Protein AF-A0A356Z819-F1 (afdb_monomer_lite)

Secondary structure (DSSP, 8-state):
--SS-S-HHHHHHHHHHTT-SSGGGGGTTS-GGGS-SS--S-PPP--HHHHHHHHHHHHTTSPPTTTS-----TT-------HHHHHHHT-HHHHS----

Structure (mmCIF, N/CA/C/O backbone):
data_AF-A0A356Z819-F1
#
_entry.id   AF-A0A356Z819-F1
#
loop_
_atom_site.group_PDB
_atom_site.id
_atom_site.type_symbol
_atom_site.label_atom_id
_atom_site.label_alt_id
_atom_site.label_comp_id
_atom_site.label_asym_id
_atom_site.label_entity_id
_atom_site.label_seq_id
_atom_site.pdbx_PDB_ins_code
_atom_site.Cartn_x
_atom_site.Cartn_y
_atom_site.Cartn_z
_atom_site.occupancy
_atom_site.B_iso_or_equiv
_atom_site.auth_seq_id
_atom_site.auth_comp_id
_atom_site.auth_asym_id
_atom_site.auth_atom_id
_atom_site.pdbx_PDB_model_num
ATOM 1 N N . MET A 1 1 ? -5.291 13.103 2.207 1.00 57.69 1 MET A N 1
ATOM 2 C CA . MET A 1 1 ? -6.615 12.429 2.161 1.00 57.69 1 MET A CA 1
ATOM 3 C C . MET A 1 1 ? -6.862 11.737 3.504 1.00 57.69 1 MET A C 1
ATOM 5 O O . MET A 1 1 ? -5.900 11.234 4.070 1.00 57.69 1 MET A O 1
ATOM 9 N N . ARG A 1 2 ? -8.079 11.737 4.066 1.00 72.12 2 ARG A N 1
ATOM 10 C CA . ARG A 1 2 ? -8.356 11.002 5.318 1.00 72.12 2 ARG A CA 1
ATOM 11 C C . ARG A 1 2 ? -8.508 9.516 4.976 1.00 72.12 2 ARG A C 1
ATOM 13 O O . ARG A 1 2 ? -9.389 9.178 4.199 1.00 72.12 2 ARG A O 1
ATOM 20 N N . TYR A 1 3 ? -7.635 8.659 5.507 1.00 86.75 3 TYR A N 1
ATOM 21 C CA . TYR A 1 3 ? -7.678 7.213 5.236 1.00 86.75 3 TYR A CA 1
ATOM 22 C C . TYR A 1 3 ? -8.869 6.533 5.925 1.00 86.75 3 TYR A C 1
ATOM 24 O O . TYR A 1 3 ? -9.439 5.578 5.410 1.00 86.75 3 TYR A O 1
ATOM 32 N N . THR A 1 4 ? -9.279 7.053 7.084 1.00 90.56 4 THR A N 1
ATOM 33 C CA . THR A 1 4 ? -10.480 6.595 7.779 1.00 90.56 4 THR A CA 1
ATOM 34 C C . THR A 1 4 ? -11.727 7.247 7.172 1.00 90.56 4 THR A C 1
ATOM 36 O O . THR A 1 4 ? -11.810 8.479 7.145 1.00 90.56 4 THR A O 1
ATOM 39 N N . PRO A 1 5 ? -12.707 6.459 6.691 1.00 89.12 5 PRO A N 1
ATOM 40 C CA . PRO A 1 5 ? -13.883 7.004 6.012 1.00 89.12 5 PRO A CA 1
ATOM 41 C C . PRO A 1 5 ? -14.845 7.696 6.986 1.00 89.12 5 PRO A C 1
ATOM 43 O O . PRO A 1 5 ? -15.519 8.658 6.622 1.00 89.12 5 PRO A O 1
ATOM 46 N N . ASN A 1 6 ? -14.881 7.232 8.237 1.00 92.25 6 ASN A N 1
ATOM 47 C CA . ASN A 1 6 ? -15.821 7.699 9.247 1.00 92.25 6 ASN A CA 1
ATOM 48 C C . ASN A 1 6 ? -15.232 8.841 10.081 1.00 92.25 6 ASN A C 1
ATOM 50 O O . ASN A 1 6 ? -14.074 8.809 10.513 1.00 92.25 6 ASN A O 1
ATOM 54 N N . SER A 1 7 ? -16.054 9.861 10.331 1.00 92.19 7 SER A N 1
ATOM 55 C CA . SER A 1 7 ? -15.737 10.912 11.296 1.00 92.19 7 SER A CA 1
ATOM 56 C C . SER A 1 7 ? -15.886 10.392 12.729 1.00 92.19 7 SER A C 1
ATOM 58 O O . SER A 1 7 ? -16.510 9.357 12.963 1.00 92.19 7 SER A O 1
ATOM 60 N N . SER A 1 8 ? -15.351 11.129 13.706 1.00 92.38 8 SER A N 1
ATOM 61 C CA . SER A 1 8 ? -15.503 10.766 15.121 1.00 92.38 8 SER A CA 1
ATOM 62 C C . SER A 1 8 ? -16.972 10.739 15.549 1.00 92.38 8 SER A C 1
ATOM 64 O O . SER A 1 8 ? -17.347 9.900 16.354 1.00 92.38 8 SER A O 1
ATOM 66 N N . GLN A 1 9 ? -17.816 11.598 14.964 1.00 94.06 9 GLN A N 1
ATOM 67 C CA . GLN A 1 9 ? -19.254 11.588 15.233 1.00 94.06 9 GLN A CA 1
ATOM 68 C C . GLN A 1 9 ? -19.913 10.306 14.717 1.00 94.06 9 GLN A C 1
ATOM 70 O O . GLN A 1 9 ? -20.615 9.647 15.470 1.00 94.06 9 GLN A O 1
ATOM 75 N N . VAL A 1 10 ? -19.623 9.911 13.471 1.00 95.38 10 VAL A N 1
ATOM 76 C CA . VAL A 1 10 ? -20.160 8.667 12.895 1.00 95.38 10 VAL A CA 1
ATOM 77 C C . VAL A 1 10 ? -19.702 7.453 13.707 1.00 95.38 10 VAL A C 1
ATOM 79 O O . VAL A 1 10 ? -20.487 6.543 13.942 1.00 95.38 10 VAL A O 1
ATOM 82 N N . ALA A 1 11 ? -18.452 7.444 14.179 1.00 94.56 11 ALA A N 1
ATOM 83 C CA . ALA A 1 11 ? -17.957 6.389 15.062 1.00 94.56 11 ALA A CA 1
ATOM 84 C C . ALA A 1 11 ? -18.737 6.314 16.387 1.00 94.56 11 ALA A C 1
ATOM 86 O O . ALA A 1 11 ? -19.100 5.220 16.807 1.00 94.56 11 ALA A O 1
ATOM 87 N N . LEU A 1 12 ? -19.036 7.457 17.012 1.00 95.19 12 LEU A N 1
ATOM 88 C CA . LEU A 1 12 ? -19.833 7.514 18.243 1.00 95.19 12 LEU A CA 1
ATOM 89 C C . LEU A 1 12 ? -21.282 7.064 18.026 1.00 95.19 12 LEU A C 1
ATOM 91 O O . LEU A 1 12 ? -21.821 6.344 18.864 1.00 95.19 12 LEU A O 1
ATOM 95 N N . ASP A 1 13 ? -21.897 7.448 16.9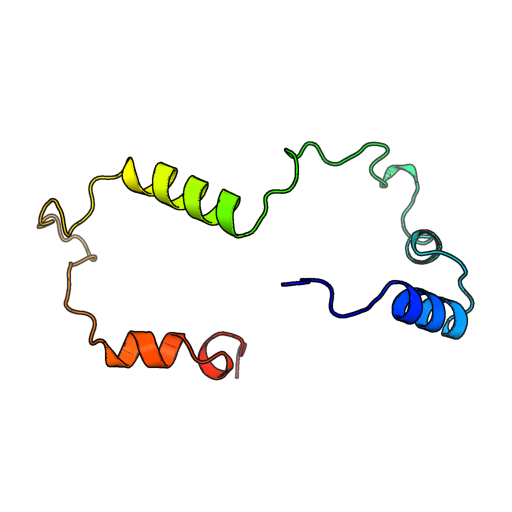07 1.00 96.44 13 ASP A N 1
ATOM 96 C CA . ASP A 1 13 ? -23.258 7.025 16.566 1.00 96.44 13 ASP A CA 1
ATOM 97 C C . ASP A 1 13 ? -23.316 5.497 16.384 1.00 96.44 13 ASP A C 1
ATOM 99 O O . ASP A 1 13 ? -24.162 4.838 16.984 1.00 96.44 13 ASP A O 1
ATOM 103 N N . MET A 1 14 ? -22.343 4.915 15.666 1.00 96.38 14 MET A N 1
ATOM 104 C CA . MET A 1 14 ? -22.231 3.458 15.507 1.00 96.38 14 MET A CA 1
ATOM 105 C C . MET A 1 14 ? -22.018 2.731 16.841 1.00 96.38 14 MET A C 1
ATOM 107 O O . MET A 1 14 ? -22.625 1.686 17.052 1.00 96.38 14 MET A O 1
ATOM 111 N N . LEU A 1 15 ? -21.177 3.261 17.741 1.00 97.19 15 LEU A N 1
ATOM 112 C CA . LEU A 1 15 ? -20.967 2.684 19.077 1.00 97.19 15 LEU A CA 1
ATOM 113 C C . LEU A 1 15 ? -22.263 2.691 19.893 1.00 97.19 15 LEU A C 1
ATOM 115 O O . LEU A 1 15 ? -22.626 1.680 20.493 1.00 97.19 15 LEU A O 1
ATOM 119 N N . LYS A 1 16 ? -22.996 3.807 19.86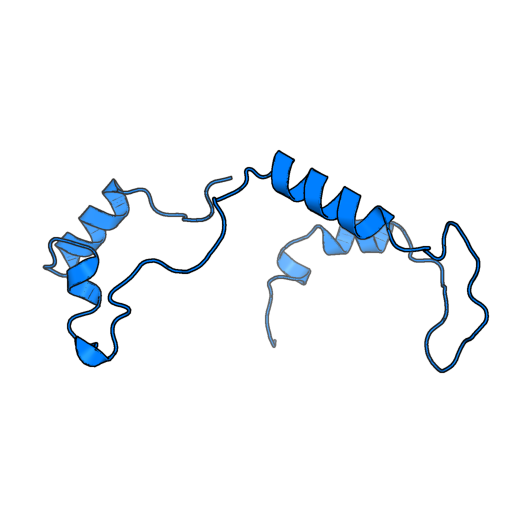4 1.00 97.19 16 LYS A N 1
ATOM 120 C CA . LYS A 1 16 ? -24.266 3.944 20.576 1.00 97.19 16 LYS A CA 1
ATOM 121 C C . LYS A 1 16 ? -25.325 2.972 20.054 1.00 97.19 16 LYS A C 1
ATOM 123 O O . LYS A 1 16 ? -26.055 2.401 20.863 1.00 97.19 16 LYS A O 1
ATOM 128 N N . ASP A 1 17 ? -25.382 2.751 18.741 1.00 97.69 17 ASP A N 1
ATOM 129 C CA . ASP A 1 17 ? -26.314 1.803 18.115 1.00 97.69 17 ASP A CA 1
ATOM 130 C C . ASP A 1 17 ? -26.086 0.356 18.581 1.00 97.69 17 ASP A C 1
ATOM 132 O O . ASP A 1 17 ? -27.038 -0.419 18.683 1.00 97.69 17 ASP A O 1
ATOM 136 N N . ILE A 1 18 ? -24.844 -0.001 18.927 1.00 96.88 18 ILE A N 1
ATOM 137 C CA . ILE A 1 18 ? -24.486 -1.309 19.499 1.00 96.88 18 ILE A CA 1
ATOM 138 C C . ILE A 1 18 ? -24.395 -1.301 21.037 1.00 96.88 18 ILE A C 1
ATOM 140 O O . ILE A 1 18 ? -24.000 -2.300 21.633 1.00 96.88 18 ILE A O 1
ATOM 144 N N . GLY A 1 19 ? -24.789 -0.201 21.692 1.00 96.81 19 GLY A N 1
ATOM 145 C CA . GLY A 1 19 ? -24.846 -0.081 23.153 1.00 96.81 19 GLY A CA 1
ATOM 146 C C . GLY A 1 19 ? -23.499 0.140 23.852 1.00 96.81 19 GLY A C 1
ATOM 147 O O . GLY A 1 19 ? -23.400 -0.102 25.055 1.00 96.81 19 GLY A O 1
ATOM 148 N N . LEU A 1 20 ? -22.476 0.588 23.124 1.00 97.00 20 LEU A N 1
ATOM 149 C CA . LEU A 1 20 ? -21.136 0.887 23.637 1.00 97.00 20 LEU A CA 1
ATOM 150 C C . LEU A 1 20 ? -20.902 2.400 23.738 1.00 97.00 20 LEU A C 1
ATOM 152 O O . LEU A 1 20 ? -21.591 3.191 23.092 1.00 97.00 20 LEU A O 1
ATOM 156 N N . ASN A 1 21 ? -19.925 2.812 24.549 1.00 93.50 21 ASN A N 1
ATOM 157 C CA . ASN A 1 21 ? -19.672 4.231 24.826 1.00 93.50 21 ASN A CA 1
ATOM 158 C C . ASN A 1 21 ? -18.336 4.726 24.264 1.00 93.50 21 ASN A C 1
ATOM 160 O O . ASN A 1 21 ? -18.196 5.918 23.987 1.00 93.50 21 ASN A O 1
ATOM 164 N N . GLN A 1 22 ? -17.364 3.832 24.096 1.00 94.38 22 GLN A N 1
ATOM 165 C CA . GLN A 1 22 ? -16.016 4.168 23.640 1.00 94.38 22 GLN A CA 1
ATOM 166 C C . GLN A 1 22 ? -15.422 3.043 22.782 1.00 94.38 22 GLN A C 1
ATOM 168 O O . GLN A 1 22 ? -15.914 1.915 22.779 1.00 94.38 22 GLN A O 1
ATOM 173 N N . ILE A 1 23 ? -14.373 3.357 22.023 1.00 92.50 23 ILE A N 1
ATOM 174 C CA . ILE A 1 23 ? -13.754 2.415 21.076 1.00 92.50 23 ILE A CA 1
ATOM 175 C C . ILE A 1 23 ? -13.133 1.224 21.810 1.00 92.50 23 ILE A C 1
ATOM 177 O O . ILE A 1 23 ? -13.172 0.105 21.309 1.00 92.50 23 ILE A O 1
ATOM 181 N N . GLU A 1 24 ? -12.609 1.452 23.010 1.00 92.44 24 GLU A N 1
ATOM 182 C CA . GLU A 1 24 ? -11.992 0.447 23.871 1.00 92.44 24 GLU A CA 1
ATOM 183 C C . GLU A 1 24 ? -12.979 -0.670 24.236 1.00 92.44 24 GLU A C 1
ATOM 185 O O . GLU A 1 24 ? -12.577 -1.825 24.372 1.00 92.44 24 GLU A O 1
ATOM 190 N N . ASP A 1 25 ? -14.280 -0.358 24.304 1.00 94.31 25 ASP A N 1
ATOM 191 C CA . ASP A 1 25 ? -15.315 -1.336 24.633 1.00 94.31 25 ASP A CA 1
ATOM 192 C C . ASP A 1 25 ? -15.442 -2.443 23.561 1.00 94.31 25 ASP A C 1
ATOM 194 O O . ASP A 1 25 ? -15.940 -3.531 23.862 1.00 94.31 25 ASP A O 1
ATOM 198 N N . LEU A 1 26 ? -14.978 -2.193 22.325 1.00 94.38 26 LEU A N 1
ATOM 199 C CA . LEU A 1 26 ? -14.979 -3.165 21.220 1.00 94.38 26 LEU A CA 1
ATOM 200 C C . LEU A 1 26 ? -13.975 -4.308 21.415 1.00 94.38 26 LEU A C 1
ATOM 202 O O . LEU A 1 26 ? -14.085 -5.316 20.725 1.00 94.38 26 LEU A O 1
ATOM 206 N N . PHE A 1 27 ? -13.005 -4.149 22.318 1.00 93.50 27 PHE A N 1
ATOM 207 C CA . PHE A 1 27 ? -11.884 -5.076 22.502 1.00 93.50 27 PHE A CA 1
ATOM 208 C C . PHE A 1 27 ? -11.945 -5.843 23.832 1.00 93.50 27 PHE A C 1
ATOM 210 O O . PHE A 1 27 ? -10.953 -6.433 24.260 1.00 93.50 27 PHE A O 1
ATOM 217 N N . ASN A 1 28 ? -13.098 -5.835 24.511 1.00 92.12 28 ASN A N 1
ATOM 218 C CA . ASN A 1 28 ? -13.297 -6.501 25.805 1.00 92.12 28 ASN A CA 1
ATOM 219 C C . ASN A 1 28 ? -13.124 -8.033 25.758 1.00 92.12 28 ASN A C 1
ATOM 221 O O . ASN A 1 28 ? -12.972 -8.671 26.798 1.00 92.12 28 ASN A O 1
ATOM 225 N N . ASP A 1 29 ? -13.163 -8.630 24.569 1.00 94.44 29 ASP A N 1
ATOM 226 C CA . ASP A 1 29 ? -12.911 -10.050 24.321 1.00 94.44 29 ASP A CA 1
ATOM 227 C C . ASP A 1 29 ? -11.415 -10.402 24.245 1.00 94.44 29 ASP A C 1
ATOM 229 O O . ASP A 1 29 ? -11.066 -11.583 24.271 1.00 94.44 29 ASP A O 1
ATOM 233 N N . ILE A 1 30 ? -10.528 -9.402 24.198 1.00 95.31 30 ILE A N 1
ATOM 234 C CA . ILE A 1 30 ? -9.076 -9.580 24.199 1.00 95.31 30 ILE A CA 1
ATOM 235 C C . ILE A 1 30 ? -8.558 -9.535 25.649 1.00 95.31 30 ILE A C 1
ATOM 237 O O . ILE A 1 30 ? -8.592 -8.464 26.265 1.00 95.31 30 ILE A O 1
ATOM 241 N N . PRO A 1 31 ? -8.017 -10.643 26.201 1.00 95.69 31 PRO A N 1
ATOM 242 C CA . PRO A 1 31 ? -7.409 -10.663 27.531 1.00 95.69 31 PRO A CA 1
ATOM 243 C C . PRO A 1 31 ? -6.350 -9.573 27.706 1.00 95.69 31 PRO A C 1
ATOM 245 O O . PRO A 1 31 ? -5.536 -9.338 26.810 1.00 95.69 31 PRO A O 1
ATOM 248 N N . GLN A 1 32 ? -6.332 -8.925 28.872 1.00 92.38 32 GLN A N 1
ATOM 249 C CA . GLN A 1 32 ? -5.473 -7.767 29.131 1.00 92.38 32 GLN A CA 1
ATOM 250 C C . GLN A 1 32 ? -3.981 -8.100 28.988 1.00 92.38 32 GLN A C 1
ATOM 252 O O . GLN A 1 32 ? -3.207 -7.271 28.519 1.00 92.38 32 GLN A O 1
ATOM 257 N N . GLU A 1 33 ? -3.574 -9.323 29.329 1.00 95.00 33 GLU A N 1
ATOM 258 C CA . GLU A 1 33 ? -2.204 -9.814 29.165 1.00 95.00 33 GLU A CA 1
ATOM 259 C C . GLU A 1 33 ? -1.753 -9.945 27.700 1.00 95.00 33 GLU A C 1
ATOM 261 O O . GLU A 1 33 ? -0.552 -9.998 27.435 1.00 95.00 33 GLU A O 1
ATOM 266 N N . LEU A 1 34 ? -2.697 -9.993 26.752 1.00 95.56 34 LEU A N 1
ATOM 267 C CA . LEU A 1 34 ? -2.425 -10.008 25.312 1.00 95.56 34 LEU A CA 1
ATOM 268 C C . LEU A 1 34 ? -2.463 -8.605 24.696 1.00 95.56 34 LEU A C 1
ATOM 270 O O . LEU A 1 34 ? -1.985 -8.417 23.576 1.00 95.56 34 LEU A O 1
ATOM 274 N N . GLN A 1 35 ? -3.022 -7.623 25.405 1.00 93.12 35 GLN A N 1
ATOM 275 C CA . GLN A 1 35 ? -3.069 -6.245 24.936 1.00 93.12 35 GLN A CA 1
ATOM 276 C C . GLN A 1 35 ? -1.699 -5.582 25.084 1.00 93.12 35 GLN A C 1
ATOM 278 O O . GLN A 1 35 ? -0.970 -5.775 26.060 1.00 93.12 35 GLN A O 1
ATOM 283 N N . LEU A 1 36 ? -1.339 -4.759 24.101 1.00 94.00 36 LEU A N 1
ATOM 284 C CA . LEU A 1 36 ? -0.080 -4.034 24.142 1.00 94.00 36 LEU A CA 1
ATOM 285 C C . LEU A 1 36 ? -0.180 -2.893 25.168 1.00 94.00 36 LEU A C 1
ATOM 287 O O . LEU A 1 36 ? -0.805 -1.872 24.912 1.00 94.00 36 LEU A O 1
ATOM 291 N N . GLY A 1 37 ? 0.472 -3.042 26.323 1.00 92.69 37 GLY A N 1
ATOM 292 C CA . GLY A 1 37 ? 0.505 -2.028 27.394 1.00 92.69 37 GLY A CA 1
ATOM 293 C C . GLY A 1 37 ? 1.401 -0.812 27.117 1.00 92.69 37 GLY A C 1
ATOM 294 O O . GLY A 1 37 ? 1.868 -0.162 28.050 1.00 92.69 37 GLY A O 1
ATOM 295 N N . ARG A 1 38 ? 1.718 -0.548 25.849 1.00 94.19 38 ARG A N 1
ATOM 296 C CA . ARG A 1 38 ? 2.545 0.570 25.389 1.00 94.19 38 ARG A CA 1
ATOM 297 C C . ARG A 1 38 ? 2.136 0.966 23.978 1.00 94.19 38 ARG A C 1
ATOM 299 O O . ARG A 1 38 ? 1.549 0.172 23.251 1.00 94.19 38 ARG A O 1
ATOM 306 N N . GLU A 1 39 ? 2.557 2.148 23.563 1.00 94.38 39 GLU A N 1
ATOM 307 C CA . GLU A 1 39 ? 2.461 2.548 22.163 1.00 94.38 39 GLU A CA 1
ATOM 308 C C . GLU A 1 39 ? 3.307 1.643 21.254 1.00 94.38 39 GLU A C 1
ATOM 310 O O . GLU A 1 39 ? 4.303 1.026 21.672 1.00 94.38 39 GLU A O 1
ATOM 315 N N . LEU A 1 40 ? 2.909 1.579 19.983 1.00 96.19 40 LEU A N 1
ATOM 316 C CA . LEU A 1 40 ? 3.720 0.962 18.940 1.00 96.19 40 LEU A CA 1
ATOM 317 C C . LEU A 1 40 ? 5.055 1.706 18.823 1.00 96.19 40 LEU A C 1
ATOM 319 O O . LEU A 1 40 ? 5.104 2.933 18.861 1.00 96.19 40 LEU A O 1
ATOM 323 N N . ASP A 1 41 ? 6.140 0.950 18.655 1.00 95.88 41 ASP A N 1
ATOM 324 C CA . ASP A 1 41 ? 7.480 1.522 18.480 1.00 95.88 41 ASP A CA 1
ATOM 325 C C . ASP A 1 41 ? 7.672 1.931 17.014 1.00 95.88 41 ASP A C 1
ATOM 327 O O . ASP A 1 41 ? 8.329 1.256 16.221 1.00 95.88 41 ASP A O 1
ATOM 331 N N . LEU A 1 42 ? 6.963 2.990 16.631 1.00 95.75 42 LEU A N 1
ATOM 332 C CA . LEU A 1 42 ? 6.963 3.567 15.295 1.00 95.75 42 LEU A CA 1
ATOM 333 C C . LEU A 1 42 ? 7.399 5.030 15.378 1.00 95.75 42 LEU A C 1
ATOM 335 O O . LEU A 1 42 ? 7.130 5.733 16.351 1.00 95.75 42 LEU A O 1
ATOM 339 N N . GLY A 1 43 ? 8.066 5.504 14.326 1.00 92.88 43 GLY A N 1
ATOM 340 C CA . GLY A 1 43 ? 8.358 6.928 14.181 1.00 92.88 43 GLY A CA 1
ATOM 341 C C . GLY A 1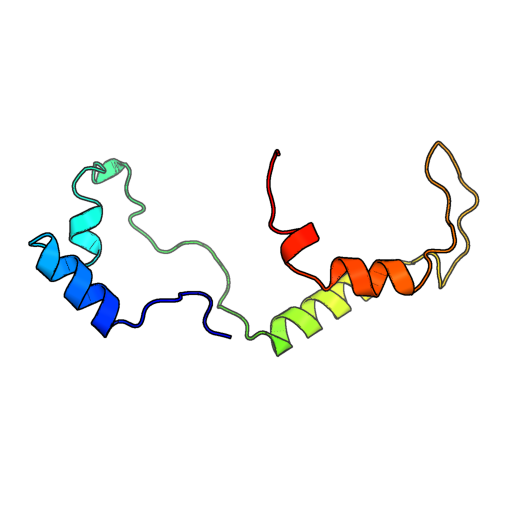 43 ? 7.078 7.770 14.057 1.00 92.88 43 GLY A C 1
ATOM 342 O O . GLY A 1 43 ? 5.994 7.227 13.831 1.00 92.88 43 GLY A O 1
ATOM 343 N N . PRO A 1 44 ? 7.189 9.105 14.159 1.00 94.50 44 PRO A N 1
ATOM 344 C CA . PRO A 1 44 ? 6.040 9.986 13.996 1.00 94.50 44 PRO A CA 1
ATOM 345 C C . PRO A 1 44 ? 5.411 9.830 12.606 1.00 94.50 44 PRO A C 1
ATOM 347 O O . PRO A 1 44 ? 6.094 9.531 11.620 1.00 94.50 44 PRO A O 1
ATOM 350 N N . GLY A 1 45 ? 4.101 10.071 12.531 1.00 93.06 45 GLY A N 1
ATOM 351 C CA . GLY A 1 45 ? 3.381 10.114 11.263 1.00 93.06 45 GLY A CA 1
ATOM 352 C C . GLY A 1 45 ? 3.957 11.180 10.328 1.00 93.06 45 GLY A C 1
ATOM 353 O O . GLY A 1 45 ? 4.356 12.254 10.771 1.00 93.06 45 GLY A O 1
ATOM 354 N N . MET A 1 46 ? 3.987 10.871 9.033 1.00 95.38 46 MET A N 1
ATOM 355 C CA . MET A 1 46 ? 4.429 11.781 7.975 1.00 95.38 46 MET A CA 1
ATOM 356 C C . MET A 1 46 ? 3.231 12.205 7.132 1.00 95.38 46 MET A C 1
ATOM 358 O O . MET A 1 46 ? 2.327 11.409 6.868 1.00 95.38 46 MET A O 1
ATOM 362 N N . THR A 1 47 ? 3.236 13.449 6.673 1.00 95.31 47 THR A N 1
ATOM 363 C CA . THR A 1 47 ? 2.308 13.914 5.644 1.00 95.31 47 THR A CA 1
ATOM 364 C C . THR A 1 47 ? 2.586 13.218 4.313 1.00 95.31 47 THR A C 1
ATOM 366 O O . THR A 1 47 ? 3.668 12.684 4.065 1.00 95.31 47 THR A O 1
ATOM 369 N N . GLU A 1 48 ? 1.607 13.270 3.413 1.00 94.94 48 GLU A N 1
ATOM 370 C CA . GLU A 1 48 ? 1.719 12.704 2.065 1.00 94.94 48 GLU A CA 1
ATOM 371 C C . GLU A 1 48 ? 2.905 13.288 1.273 1.00 94.94 48 GLU A C 1
ATOM 373 O O . GLU A 1 48 ? 3.587 12.575 0.537 1.00 94.94 48 GLU A O 1
ATOM 378 N N . MET A 1 49 ? 3.200 14.576 1.464 1.00 96.75 49 MET A N 1
ATOM 379 C CA . MET A 1 49 ? 4.338 15.233 0.819 1.00 96.75 49 MET A CA 1
ATOM 380 C C . MET A 1 49 ? 5.674 14.751 1.392 1.00 96.75 49 MET A C 1
ATOM 382 O O . MET A 1 49 ? 6.578 14.417 0.627 1.00 96.75 49 MET A O 1
ATOM 386 N N . GLU A 1 50 ? 5.784 14.670 2.720 1.00 97.12 50 GLU A N 1
ATOM 387 C CA . GLU A 1 50 ? 7.002 14.219 3.403 1.00 97.12 50 GLU A CA 1
ATOM 388 C C . GLU A 1 50 ? 7.334 12.767 3.058 1.00 97.12 50 GLU A C 1
ATOM 390 O O . GLU A 1 50 ? 8.479 12.459 2.725 1.00 97.12 50 GLU A O 1
ATOM 395 N N . ILE A 1 51 ? 6.339 11.871 3.079 1.00 96.44 51 ILE A N 1
ATOM 396 C CA . ILE A 1 51 ? 6.579 10.463 2.753 1.00 96.44 51 ILE A CA 1
ATOM 397 C C . ILE A 1 51 ? 6.970 10.292 1.284 1.00 96.44 51 ILE A C 1
ATOM 399 O O . ILE A 1 51 ? 7.897 9.539 0.989 1.00 96.44 51 ILE A O 1
ATOM 403 N N . LYS A 1 52 ? 6.340 11.035 0.363 1.00 97.75 52 LYS A N 1
ATOM 404 C CA . LYS A 1 52 ? 6.699 11.008 -1.060 1.00 97.75 52 LYS A CA 1
ATOM 405 C C . LYS A 1 52 ? 8.139 11.467 -1.277 1.00 97.75 52 LYS A C 1
ATOM 407 O O . LYS A 1 52 ? 8.884 10.808 -1.997 1.00 97.75 52 LYS A O 1
ATOM 412 N N . GLN A 1 53 ? 8.545 12.563 -0.636 1.00 98.19 53 GLN A N 1
ATOM 413 C CA . GLN A 1 53 ? 9.919 13.049 -0.718 1.00 98.19 53 GLN A CA 1
ATOM 414 C C . GLN A 1 53 ? 10.909 12.018 -0.163 1.00 98.19 53 GLN A C 1
ATOM 416 O O . GLN A 1 53 ? 11.862 11.653 -0.848 1.00 98.19 53 GLN A O 1
ATOM 421 N N . LYS A 1 54 ? 10.647 11.488 1.035 1.00 97.44 54 LYS A N 1
ATOM 422 C CA . LYS A 1 54 ? 11.505 10.487 1.677 1.00 97.44 54 LYS A CA 1
ATOM 423 C C . LYS A 1 54 ? 11.676 9.232 0.819 1.00 97.44 54 LYS A C 1
ATOM 425 O O . LYS A 1 54 ? 12.784 8.711 0.705 1.00 97.44 54 LYS A O 1
ATOM 430 N N . LEU A 1 55 ? 10.596 8.733 0.217 1.00 97.88 55 LEU A N 1
ATOM 431 C CA . LEU A 1 55 ? 10.654 7.557 -0.653 1.00 97.88 55 LEU A CA 1
ATOM 432 C C . LEU A 1 55 ? 11.440 7.835 -1.939 1.00 97.88 55 LEU A C 1
ATOM 434 O O . LEU A 1 55 ? 12.241 6.993 -2.336 1.00 97.88 55 LEU A O 1
ATOM 438 N N . ASN A 1 56 ? 11.286 9.018 -2.539 1.00 97.62 56 ASN A N 1
ATOM 439 C CA . ASN A 1 56 ? 12.082 9.419 -3.701 1.00 97.62 56 ASN A CA 1
ATOM 440 C C . ASN A 1 56 ? 13.579 9.509 -3.368 1.00 97.62 56 ASN A C 1
ATOM 442 O O . ASN A 1 56 ? 14.409 9.033 -4.139 1.00 97.62 56 ASN A O 1
ATOM 446 N N . GLU A 1 57 ? 13.934 10.068 -2.208 1.00 97.88 57 GLU A N 1
ATOM 447 C CA . GLU A 1 57 ? 15.325 10.143 -1.741 1.00 97.88 57 GLU A CA 1
ATOM 448 C C . GLU A 1 57 ? 15.933 8.756 -1.502 1.00 97.88 57 GLU A C 1
ATOM 450 O O . GLU A 1 57 ? 17.095 8.520 -1.831 1.00 97.88 57 GLU A O 1
ATOM 455 N N . LEU A 1 58 ? 15.158 7.825 -0.937 1.00 97.94 58 LEU A N 1
ATOM 456 C CA . LEU A 1 58 ? 15.592 6.441 -0.750 1.00 97.94 58 LEU A CA 1
ATOM 457 C C . LEU A 1 58 ? 15.764 5.721 -2.091 1.00 97.94 58 LEU A C 1
ATOM 459 O O . LEU A 1 58 ? 16.790 5.077 -2.300 1.00 97.94 58 LEU A O 1
ATOM 463 N N . ALA A 1 59 ? 14.798 5.859 -3.002 1.00 97.19 59 ALA A N 1
ATOM 464 C CA . ALA A 1 59 ? 14.847 5.254 -4.329 1.00 97.19 59 ALA A CA 1
ATOM 465 C C . ALA A 1 59 ? 16.024 5.784 -5.165 1.00 97.19 59 ALA A C 1
ATOM 467 O O . ALA A 1 59 ? 16.676 5.007 -5.858 1.00 97.19 59 ALA A O 1
ATOM 468 N N . GLY A 1 60 ? 16.354 7.074 -5.039 1.00 96.56 60 GLY A N 1
ATOM 469 C CA . GLY A 1 60 ? 17.475 7.713 -5.735 1.00 96.56 60 GLY A CA 1
ATOM 470 C C . GLY A 1 60 ? 18.866 7.216 -5.324 1.00 96.56 60 GLY A C 1
ATOM 471 O O . GLY A 1 60 ? 19.852 7.581 -5.959 1.00 96.56 60 GLY A O 1
ATOM 472 N N . ARG A 1 61 ? 18.974 6.376 -4.285 1.00 97.50 61 ARG A N 1
ATOM 473 C CA . ARG A 1 61 ? 20.230 5.697 -3.920 1.00 97.50 61 ARG A CA 1
ATOM 474 C C . ARG A 1 61 ? 20.529 4.487 -4.808 1.00 97.50 61 ARG A C 1
ATOM 476 O O . ARG A 1 61 ? 21.653 3.993 -4.783 1.00 97.50 61 ARG A O 1
ATOM 483 N N . ASN A 1 62 ? 19.541 4.006 -5.562 1.00 97.12 62 ASN A N 1
ATOM 484 C CA . ASN A 1 62 ? 19.700 2.898 -6.495 1.00 97.12 62 ASN A CA 1
ATOM 485 C C . ASN A 1 62 ? 20.146 3.411 -7.870 1.00 97.12 62 ASN A C 1
ATOM 487 O O . ASN A 1 62 ? 19.715 4.476 -8.306 1.00 97.12 62 ASN A O 1
ATOM 491 N N . VAL A 1 63 ? 20.947 2.611 -8.579 1.00 95.69 63 VAL A N 1
ATOM 492 C CA . VAL A 1 63 ? 21.164 2.785 -10.023 1.00 95.69 63 VAL A CA 1
ATOM 493 C C . VAL A 1 63 ? 20.048 2.044 -10.750 1.00 95.69 63 VAL A C 1
ATOM 495 O O . VAL A 1 63 ? 19.876 0.843 -10.535 1.00 95.69 63 VAL A O 1
ATOM 498 N N . ASN A 1 64 ? 19.275 2.747 -11.575 1.00 93.81 64 ASN A N 1
ATOM 499 C CA . ASN A 1 64 ? 18.161 2.157 -12.320 1.00 93.81 64 ASN A CA 1
ATOM 500 C C . ASN A 1 64 ? 18.515 1.921 -13.804 1.00 93.81 64 ASN A C 1
ATOM 502 O O . ASN A 1 64 ? 19.569 2.342 -14.286 1.00 93.81 64 ASN A O 1
ATOM 506 N N . VAL A 1 65 ? 17.622 1.244 -14.53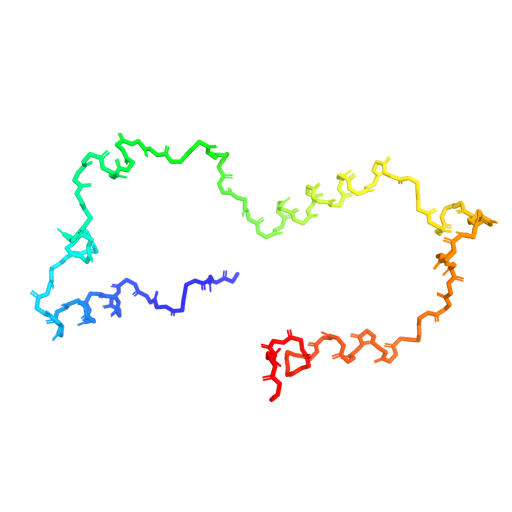1 1.00 92.94 65 VAL A N 1
ATOM 507 C CA . VAL A 1 65 ? 17.833 0.891 -15.948 1.00 92.94 65 VAL A CA 1
ATOM 508 C C . VAL A 1 65 ? 17.808 2.093 -16.900 1.00 92.94 65 VAL A C 1
ATOM 510 O O . VAL A 1 65 ? 18.393 2.020 -17.976 1.00 92.94 65 VAL A O 1
ATOM 513 N N . GLU A 1 66 ? 17.219 3.222 -16.489 1.00 90.62 66 GLU A N 1
ATOM 514 C CA . GLU A 1 66 ? 17.265 4.476 -17.258 1.00 90.62 66 GLU A CA 1
ATOM 515 C C . GLU A 1 66 ? 18.658 5.121 -17.212 1.00 90.62 66 GLU A C 1
ATOM 517 O O . GLU A 1 66 ? 19.080 5.780 -18.161 1.00 90.62 66 GLU A O 1
ATOM 522 N N . GLN A 1 67 ? 19.385 4.929 -16.108 1.00 94.38 67 GLN A N 1
ATOM 523 C CA . GLN A 1 67 ? 20.749 5.425 -15.923 1.00 94.38 67 GLN A CA 1
ATOM 524 C C . GLN A 1 67 ? 21.798 4.466 -16.494 1.00 94.38 67 GLN A C 1
ATOM 526 O O . GLN A 1 67 ? 22.832 4.912 -16.993 1.00 94.38 67 GLN A O 1
ATOM 531 N N . MET A 1 68 ? 21.560 3.155 -16.396 1.00 95.19 68 MET A N 1
ATOM 532 C CA . MET A 1 68 ? 22.493 2.126 -16.845 1.00 95.19 68 MET A CA 1
ATOM 533 C C . MET A 1 68 ? 21.747 0.926 -17.448 1.00 95.19 68 MET A C 1
ATOM 535 O O . MET A 1 68 ? 21.089 0.192 -16.708 1.00 95.19 68 MET A O 1
ATOM 539 N N . PRO A 1 69 ? 21.902 0.656 -18.758 1.00 93.31 69 PRO A N 1
ATOM 540 C CA . PRO A 1 69 ? 21.297 -0.511 -19.391 1.00 93.31 69 PRO A CA 1
ATOM 541 C C . PRO A 1 69 ? 21.723 -1.825 -18.723 1.00 93.31 69 PRO A C 1
ATOM 543 O O . PRO A 1 69 ? 22.904 -2.039 -18.438 1.00 93.31 69 PRO A O 1
ATOM 546 N N . CYS A 1 70 ? 20.765 -2.729 -18.511 1.00 93.25 70 CYS A N 1
ATOM 547 C CA . CYS A 1 70 ? 21.004 -4.039 -17.909 1.00 93.25 70 CYS A CA 1
ATOM 548 C C . CYS A 1 70 ? 20.886 -5.156 -18.956 1.00 93.25 70 CYS A C 1
ATOM 550 O O . CYS A 1 70 ? 19.807 -5.405 -19.489 1.00 93.25 70 CYS A O 1
ATOM 552 N N . PHE A 1 71 ? 21.987 -5.873 -19.209 1.00 94.44 71 PHE A N 1
ATOM 553 C CA . PHE A 1 71 ? 22.041 -7.003 -20.154 1.00 94.44 71 PHE A CA 1
ATOM 554 C C . PHE A 1 71 ? 22.276 -8.361 -19.474 1.00 94.44 71 PHE A C 1
ATOM 556 O O . PHE A 1 71 ? 22.630 -9.333 -20.137 1.00 94.44 71 PHE A O 1
ATOM 563 N N . LEU A 1 72 ? 22.105 -8.441 -18.149 1.00 94.25 72 LEU A N 1
ATOM 564 C CA . LEU A 1 72 ? 22.357 -9.665 -17.380 1.00 94.25 72 LEU A CA 1
ATOM 565 C C . LEU A 1 72 ? 21.379 -10.802 -17.736 1.00 94.25 72 LEU A C 1
ATOM 567 O O . LEU A 1 72 ? 21.759 -11.971 -17.728 1.00 94.25 72 LEU A O 1
ATOM 571 N N . GLY A 1 73 ? 20.129 -10.468 -18.070 1.00 92.31 73 GLY A N 1
ATOM 572 C CA . GLY A 1 73 ? 19.094 -11.442 -18.417 1.00 92.31 73 GLY A CA 1
ATOM 573 C C . GLY A 1 73 ? 18.670 -12.314 -17.229 1.00 92.31 73 GLY A C 1
ATOM 574 O O . GLY A 1 73 ? 18.284 -11.802 -16.184 1.00 92.31 73 GLY A O 1
ATOM 575 N N . ALA A 1 74 ? 18.726 -13.641 -17.397 1.00 95.81 74 ALA A N 1
ATOM 576 C CA . ALA A 1 74 ? 18.324 -14.641 -16.395 1.00 95.81 74 ALA A CA 1
ATOM 577 C C . ALA A 1 74 ? 16.827 -14.618 -16.006 1.00 95.81 74 ALA A C 1
ATOM 579 O O . ALA A 1 74 ? 16.467 -14.827 -14.850 1.00 95.81 74 ALA A O 1
ATOM 580 N N . GLY A 1 75 ? 15.944 -14.402 -16.987 1.00 95.81 75 GLY A N 1
ATOM 581 C CA . GLY A 1 75 ? 14.489 -14.420 -16.786 1.00 95.81 75 GLY A CA 1
ATOM 582 C C . GLY A 1 75 ? 13.866 -13.052 -16.496 1.00 95.81 75 GLY A C 1
ATOM 583 O O . GLY A 1 75 ? 12.643 -12.955 -16.458 1.00 95.81 75 GLY A O 1
ATOM 584 N N . ALA A 1 76 ? 14.677 -11.999 -16.366 1.00 94.31 76 ALA A N 1
ATOM 585 C CA . ALA A 1 76 ? 14.228 -10.612 -16.300 1.00 94.31 76 ALA A CA 1
ATOM 586 C C . ALA A 1 76 ? 14.920 -9.787 -17.391 1.00 94.31 76 ALA A C 1
ATOM 588 O O . ALA A 1 76 ? 16.138 -9.850 -17.556 1.00 94.31 76 ALA A O 1
ATOM 589 N N . TYR A 1 77 ? 14.132 -9.023 -18.146 1.00 93.88 77 TYR A N 1
ATOM 590 C CA . TYR A 1 77 ? 14.611 -8.243 -19.282 1.00 93.88 77 TYR A CA 1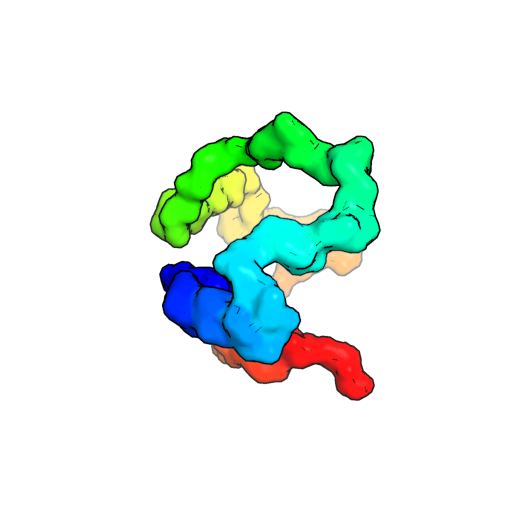
ATOM 591 C C . TYR A 1 77 ? 13.929 -6.884 -19.285 1.00 93.88 77 TYR A C 1
ATOM 593 O O . TYR A 1 77 ? 12.708 -6.791 -19.114 1.00 93.88 77 TYR A O 1
ATOM 601 N N . ASP A 1 78 ? 14.729 -5.844 -19.492 1.00 93.38 78 ASP A N 1
ATOM 602 C CA . ASP A 1 78 ? 14.198 -4.509 -19.706 1.00 93.38 78 ASP A CA 1
ATOM 603 C C . ASP A 1 78 ? 13.391 -4.476 -21.012 1.00 93.38 78 ASP A C 1
ATOM 605 O O . ASP A 1 78 ? 13.794 -5.063 -22.022 1.00 93.38 78 ASP A O 1
ATOM 609 N N . HIS A 1 79 ? 12.214 -3.860 -20.975 1.00 91.75 79 HIS A N 1
ATOM 610 C CA . HIS A 1 79 ? 11.290 -3.828 -22.102 1.00 91.75 79 HIS A CA 1
ATOM 611 C C . HIS A 1 79 ? 10.405 -2.588 -22.058 1.00 91.75 79 HIS A C 1
ATOM 613 O O . HIS A 1 79 ? 10.122 -2.018 -21.009 1.00 91.75 79 HIS A O 1
ATOM 619 N N . TYR A 1 80 ? 9.930 -2.190 -23.234 1.00 92.56 80 TYR A N 1
ATOM 620 C CA . TYR A 1 80 ? 9.029 -1.058 -23.362 1.00 92.56 80 TYR A CA 1
ATOM 621 C C . TYR A 1 80 ? 7.652 -1.369 -22.761 1.00 92.56 80 TYR A C 1
ATOM 623 O O . TYR A 1 80 ? 6.993 -2.327 -23.175 1.00 92.56 80 TYR A O 1
ATOM 631 N N . ILE A 1 81 ? 7.202 -0.514 -21.842 1.00 93.56 81 ILE A N 1
ATOM 632 C CA . ILE A 1 81 ? 5.847 -0.522 -21.285 1.00 93.56 81 ILE A CA 1
ATOM 633 C C . ILE A 1 81 ? 5.037 0.577 -21.995 1.00 93.56 81 ILE A C 1
ATOM 635 O O . ILE A 1 81 ? 5.360 1.759 -21.862 1.00 93.56 81 ILE A O 1
ATOM 639 N N . PRO A 1 82 ? 3.997 0.233 -22.778 1.00 96.06 82 PRO A N 1
ATOM 640 C CA . PRO A 1 82 ? 3.154 1.230 -23.430 1.00 96.06 82 PRO A CA 1
ATOM 641 C C . PRO A 1 82 ? 2.416 2.126 -22.430 1.00 96.06 82 PRO A C 1
ATOM 643 O O . PRO A 1 82 ? 1.774 1.627 -21.510 1.00 96.06 82 PRO A O 1
ATOM 646 N N . ALA A 1 83 ? 2.375 3.435 -22.694 1.00 94.69 83 ALA A N 1
ATOM 647 C CA . ALA A 1 83 ? 1.711 4.427 -21.833 1.00 94.69 83 ALA A CA 1
ATOM 648 C C . ALA A 1 83 ? 0.211 4.154 -21.580 1.00 94.69 83 ALA A C 1
ATOM 650 O O . ALA A 1 83 ? -0.358 4.602 -20.586 1.00 94.69 83 ALA A O 1
ATOM 651 N N . ALA A 1 84 ? -0.451 3.406 -22.470 1.00 95.69 84 ALA A N 1
ATOM 652 C CA . ALA A 1 84 ? -1.835 2.980 -22.268 1.00 95.69 84 ALA A CA 1
ATOM 653 C C . ALA A 1 84 ? -1.997 2.064 -21.040 1.00 95.69 84 ALA A C 1
ATOM 655 O O . ALA A 1 84 ? -3.044 2.098 -20.397 1.00 95.69 84 ALA A O 1
ATOM 656 N N . LEU A 1 85 ? -0.970 1.278 -20.690 1.00 94.06 85 LEU A N 1
ATOM 657 C CA . LEU A 1 85 ? -0.995 0.414 -19.509 1.00 94.06 85 LEU A CA 1
ATOM 658 C C . LEU A 1 85 ? -0.965 1.232 -18.217 1.00 94.06 85 LEU A C 1
ATOM 660 O O . LEU A 1 85 ? -1.729 0.927 -17.305 1.00 94.06 85 LEU A O 1
ATOM 664 N N . ASP A 1 86 ? -0.188 2.316 -18.165 1.00 92.00 86 ASP A N 1
ATOM 665 C CA . ASP A 1 86 ? -0.177 3.218 -17.005 1.00 92.00 86 ASP A CA 1
ATOM 666 C C . ASP A 1 86 ? -1.568 3.812 -16.756 1.00 92.00 86 ASP A C 1
ATOM 668 O O . ASP A 1 86 ? -2.051 3.845 -15.625 1.00 92.00 86 ASP A O 1
ATOM 672 N N . GLN A 1 87 ? -2.261 4.217 -17.827 1.00 93.75 87 GLN A N 1
ATOM 673 C CA . GLN A 1 87 ? -3.633 4.727 -17.731 1.00 93.75 87 GLN A CA 1
ATOM 674 C C . GLN A 1 87 ? -4.623 3.661 -17.254 1.00 93.75 87 GLN A C 1
ATOM 676 O O . GLN A 1 87 ? -5.547 3.971 -16.503 1.00 93.75 87 GLN A O 1
ATOM 681 N N . MET A 1 88 ? -4.439 2.401 -17.657 1.00 94.06 88 MET A N 1
ATOM 682 C CA . MET A 1 88 ? -5.254 1.300 -17.142 1.00 94.06 88 MET A CA 1
ATOM 683 C C . MET A 1 88 ? -5.001 1.053 -15.654 1.00 94.06 88 MET A C 1
ATOM 685 O O . MET A 1 88 ? -5.959 0.864 -14.910 1.00 94.06 88 MET A O 1
ATOM 689 N N . LEU A 1 89 ? -3.746 1.100 -15.201 1.00 92.88 89 LEU A N 1
ATOM 690 C CA . LEU A 1 89 ? -3.392 0.897 -13.793 1.00 92.88 89 LEU A CA 1
ATOM 691 C C . LEU A 1 89 ? -3.872 2.033 -12.881 1.00 92.88 89 LEU A C 1
ATOM 693 O O . LEU A 1 89 ? -4.072 1.814 -11.692 1.00 92.88 89 LEU A O 1
ATOM 697 N N . MET A 1 90 ? -4.119 3.230 -13.418 1.00 92.56 90 MET A N 1
ATOM 698 C CA . MET A 1 90 ? -4.739 4.326 -12.660 1.00 92.56 90 MET A CA 1
ATOM 699 C C . MET A 1 90 ? -6.227 4.101 -12.354 1.00 92.56 90 MET A C 1
ATOM 701 O O . MET A 1 90 ? -6.813 4.849 -11.571 1.00 92.56 90 MET A O 1
ATOM 705 N N . ARG A 1 91 ? -6.861 3.086 -12.950 1.00 93.81 91 ARG A N 1
ATOM 706 C CA . ARG A 1 91 ? -8.270 2.766 -12.719 1.00 93.81 91 ARG A CA 1
ATOM 707 C C . ARG A 1 91 ? -8.420 1.752 -11.591 1.00 93.81 91 ARG A C 1
ATOM 709 O O . ARG A 1 91 ? -8.019 0.596 -11.728 1.00 93.81 91 ARG A O 1
ATOM 716 N N . SER A 1 92 ? -9.059 2.176 -10.502 1.00 92.19 92 SER A N 1
ATOM 717 C CA . SER A 1 92 ? -9.245 1.357 -9.298 1.00 92.19 92 SER A CA 1
ATOM 718 C C . SER A 1 92 ? -9.934 0.028 -9.574 1.00 92.19 92 SER A C 1
ATOM 720 O O . SER A 1 92 ? -9.531 -0.977 -8.999 1.00 92.19 92 SER A O 1
ATOM 722 N N . GLU A 1 93 ? -10.884 -0.017 -10.512 1.00 92.12 93 GLU A N 1
ATOM 723 C CA . GLU A 1 93 ? -11.627 -1.241 -10.841 1.00 92.12 93 GLU A CA 1
ATOM 724 C C . GLU A 1 93 ? -10.735 -2.420 -11.257 1.00 92.12 93 GLU A C 1
ATOM 726 O O . GLU A 1 93 ? -11.135 -3.570 -11.097 1.00 92.12 93 GLU A O 1
ATOM 731 N N . PHE A 1 94 ? -9.540 -2.152 -11.794 1.00 90.50 94 PHE A N 1
ATOM 732 C CA . PHE A 1 94 ? -8.636 -3.201 -12.262 1.00 90.50 94 PHE A CA 1
ATOM 733 C C . PHE A 1 94 ? -7.663 -3.709 -11.198 1.00 90.50 94 PHE A C 1
ATOM 735 O O . PHE A 1 94 ? -7.202 -4.839 -11.323 1.00 90.50 94 PHE A O 1
ATOM 742 N N . TYR A 1 95 ? -7.330 -2.911 -10.179 1.00 89.38 95 TYR A N 1
ATOM 743 C CA . TYR A 1 95 ? -6.310 -3.288 -9.190 1.00 89.38 95 TYR A CA 1
ATOM 744 C C . TYR A 1 95 ? -6.849 -3.467 -7.767 1.00 89.38 95 TYR A C 1
ATOM 746 O O . TYR A 1 95 ? -6.139 -4.011 -6.924 1.00 89.38 95 TYR A O 1
ATOM 754 N N . THR A 1 96 ? -8.073 -3.016 -7.471 1.00 93.31 96 THR A N 1
ATOM 755 C CA . THR A 1 96 ? -8.706 -3.235 -6.157 1.00 93.31 96 THR A CA 1
ATOM 756 C C . THR A 1 96 ? -9.619 -4.459 -6.124 1.00 93.31 96 THR A C 1
A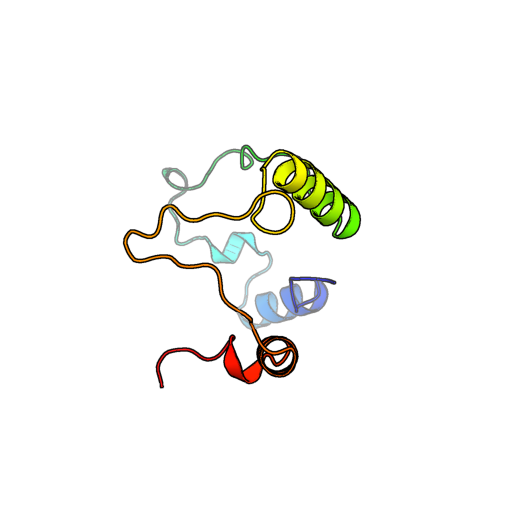TOM 758 O O . THR A 1 96 ? -9.987 -4.907 -5.038 1.00 93.31 96 THR A O 1
ATOM 761 N N . ALA A 1 97 ? -9.985 -5.009 -7.285 1.00 91.94 97 ALA A N 1
ATOM 762 C CA . ALA A 1 97 ? -10.719 -6.265 -7.375 1.00 91.94 97 ALA A CA 1
ATOM 763 C C . ALA A 1 97 ? -9.861 -7.439 -6.865 1.00 91.94 97 ALA A C 1
ATOM 765 O O . ALA A 1 97 ? -8.637 -7.431 -6.997 1.00 91.94 97 ALA A O 1
ATOM 766 N N . TYR A 1 98 ? -10.504 -8.453 -6.278 1.00 90.81 98 TYR A N 1
ATOM 767 C CA . TYR A 1 98 ? -9.828 -9.660 -5.792 1.00 90.81 98 TYR A CA 1
ATOM 768 C C . TYR A 1 98 ? -10.015 -10.834 -6.770 1.00 90.81 98 TYR A C 1
ATOM 770 O O . TYR A 1 98 ? -10.126 -10.632 -7.977 1.00 90.81 98 TYR A O 1
ATOM 778 N N . THR A 1 99 ? -10.010 -12.070 -6.268 1.00 90.69 99 THR A N 1
ATOM 779 C CA . THR A 1 99 ? -10.229 -13.271 -7.082 1.00 90.69 99 THR A CA 1
ATOM 780 C C . THR A 1 99 ? -11.652 -13.249 -7.656 1.00 90.69 99 THR A C 1
ATOM 782 O O . THR A 1 99 ? -12.581 -13.027 -6.873 1.00 90.69 99 THR A O 1
ATOM 785 N N . PRO A 1 100 ? -11.818 -13.427 -8.982 1.00 79.88 100 PRO A N 1
ATOM 786 C CA . PRO A 1 100 ? -13.126 -13.415 -9.633 1.00 79.88 100 PRO A CA 1
ATOM 787 C C . PRO A 1 100 ? -14.018 -14.581 -9.198 1.00 79.88 100 PRO A C 1
ATOM 789 O O . PRO A 1 100 ? -13.476 -15.673 -8.902 1.00 79.88 100 PRO A O 1
#

Radius of gyration: 22.8 Å; chains: 1; bounding box: 49×30×53 Å

Foldseek 3Di:
DDPDPDDPVRVQVVCVVVPHHDPVVVCPVPDPVRDDPDDDPDDDDDDPVRVVVVVVVVVVVDDDCVNPPDPPCPPDHDDDDDPVVVVVVVDCVVPVDDDD

pLDDT: mean 93.61, std 4.97, range [57.69, 98.19]

Sequence (100 aa):
MRYTPNSSQVALDMLKDIGLNQIEDLFNDIPQELQLGRELDLGPGMTEMEIKQKLNELAGRNVNVEQMPCFLGAGAYDHYIPAALDQMLMRSEFYTAYTP